Protein AF-A0A6S5JNQ2-F1 (afdb_monomer)

Foldseek 3Di:
DVLQVVLLCCLQPNDDDNVVSLVVSCVDPRRHDPPCHSVNSLLSNCVSCCVVRPDDQQSVQVVCVVVVDPGDRDD

Sequence (75 aa):
MLAGRILLNYVVWGNGSVSARLWNAIRSDDWAIPHVGLSSLGEIVVWARPDEFPPRNMQTSKGLRALGYNVRIGV

Secondary structure (DSSP, 8-state):
-HHHHHHHHHHHH-SS-HHHHHHHHTT-TTTPPTT--HHHHHHHHHHHSTTTS---TTHHHHHHHHTT----S--

Solvent-accessible surface area (backbone atoms only — not comparable to full-atom values): 4535 Å² total; per-residue (Å²): 123,66,45,60,56,52,44,50,48,42,44,65,69,42,82,80,55,57,68,58,39,44,59,51,46,66,68,35,92,88,46,47,53,89,96,54,46,62,68,57,56,49,52,50,39,22,72,75,38,40,91,84,36,65,74,55,94,53,45,62,34,49,51,43,36,74,74,69,45,97,52,73,70,70,132

Mean predicted aligned error: 4.18 Å

pLDDT: mean 90.27, std 7.13, range [58.12, 96.94]

Structure (mmCIF, N/CA/C/O backbone):
data_AF-A0A6S5JNQ2-F1
#
_entry.id   AF-A0A6S5JNQ2-F1
#
loop_
_atom_site.group_PDB
_atom_site.id
_atom_site.type_symbol
_atom_site.label_atom_id
_atom_site.label_alt_id
_atom_site.label_comp_id
_atom_site.label_asym_id
_atom_site.label_entity_id
_atom_site.label_seq_id
_atom_site.pdbx_PDB_ins_code
_atom_site.Cartn_x
_atom_site.Cartn_y
_atom_site.Car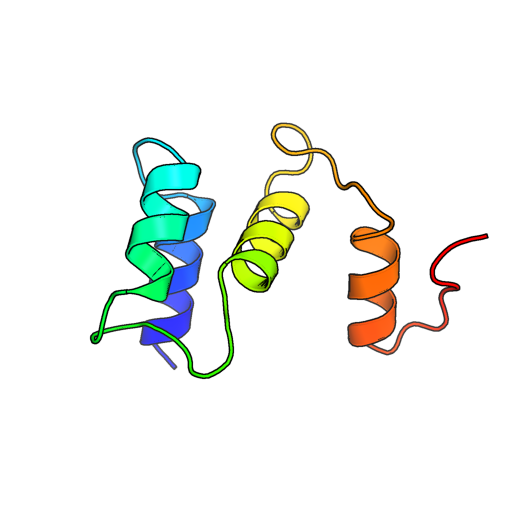tn_z
_atom_site.occupancy
_atom_site.B_iso_or_equiv
_atom_site.auth_seq_id
_atom_site.auth_comp_id
_atom_site.auth_asym_id
_atom_site.auth_atom_id
_atom_site.pdbx_PDB_model_num
ATOM 1 N N . MET A 1 1 ? -4.181 -12.826 13.542 1.00 59.22 1 MET A N 1
ATOM 2 C CA . MET A 1 1 ? -4.082 -12.949 12.065 1.00 59.22 1 MET A CA 1
ATOM 3 C C . MET A 1 1 ? -5.231 -12.283 11.292 1.00 59.22 1 MET A C 1
ATOM 5 O O . MET A 1 1 ? -5.016 -11.926 10.143 1.00 59.22 1 MET A O 1
ATOM 9 N N . LEU A 1 2 ? -6.420 -12.065 11.878 1.00 72.88 2 LEU A N 1
ATOM 10 C CA . LEU A 1 2 ? -7.573 -11.483 11.165 1.00 72.88 2 LEU A CA 1
ATOM 11 C C . LEU A 1 2 ? -7.385 -10.003 10.754 1.00 72.88 2 LEU A C 1
ATOM 13 O O . LEU A 1 2 ? -7.757 -9.631 9.643 1.00 72.88 2 LEU A O 1
ATOM 17 N N . ALA A 1 3 ? -6.749 -9.188 11.606 1.00 80.31 3 ALA A N 1
ATOM 18 C CA . ALA A 1 3 ? -6.574 -7.746 11.385 1.00 80.31 3 ALA A CA 1
ATOM 19 C C . ALA A 1 3 ? -5.795 -7.409 10.099 1.00 80.31 3 ALA A C 1
ATOM 21 O O . ALA A 1 3 ? -6.240 -6.578 9.313 1.00 80.31 3 ALA A O 1
ATOM 22 N N . GLY A 1 4 ? -4.694 -8.119 9.819 1.00 84.75 4 GLY A N 1
ATOM 23 C CA . GLY A 1 4 ? -3.899 -7.888 8.607 1.00 84.75 4 GLY A CA 1
ATOM 24 C C . GLY A 1 4 ? -4.671 -8.174 7.316 1.00 84.75 4 GLY A C 1
ATOM 25 O O . GLY A 1 4 ? -4.576 -7.416 6.355 1.00 84.75 4 GLY A O 1
ATOM 26 N N . ARG A 1 5 ? -5.512 -9.218 7.301 1.00 87.38 5 ARG A N 1
ATOM 27 C CA . ARG A 1 5 ? -6.373 -9.517 6.147 1.00 87.38 5 ARG A CA 1
ATOM 28 C C . ARG A 1 5 ? -7.406 -8.412 5.912 1.00 87.38 5 ARG A C 1
ATOM 30 O O . ARG A 1 5 ? -7.646 -8.056 4.762 1.00 87.38 5 ARG A O 1
ATOM 37 N N . ILE A 1 6 ? -8.010 -7.890 6.981 1.00 91.00 6 ILE A N 1
ATOM 38 C CA . ILE A 1 6 ? -8.996 -6.801 6.905 1.00 91.00 6 ILE A CA 1
ATOM 39 C C . ILE A 1 6 ? -8.329 -5.519 6.393 1.00 91.00 6 ILE A C 1
ATOM 41 O O . ILE A 1 6 ? -8.813 -4.941 5.422 1.00 91.00 6 ILE A O 1
ATOM 45 N N . LEU A 1 7 ? -7.184 -5.141 6.971 1.00 93.12 7 LEU A N 1
ATOM 46 C CA . LEU A 1 7 ? -6.364 -4.005 6.540 1.00 93.12 7 LEU A CA 1
ATOM 47 C C . LEU A 1 7 ? -6.048 -4.075 5.040 1.00 93.12 7 LEU A C 1
ATOM 49 O O . LEU A 1 7 ? -6.325 -3.129 4.305 1.00 93.12 7 LEU A O 1
ATOM 53 N N . LEU A 1 8 ? -5.490 -5.196 4.570 1.00 94.00 8 LEU A N 1
ATOM 54 C CA . LEU A 1 8 ? -5.074 -5.325 3.172 1.00 94.00 8 LEU A CA 1
ATOM 55 C C . LEU A 1 8 ? -6.270 -5.318 2.218 1.00 94.00 8 LEU A C 1
ATOM 57 O O . LEU A 1 8 ? -6.208 -4.683 1.168 1.00 94.00 8 LEU A O 1
ATOM 61 N N . ASN A 1 9 ? -7.375 -5.972 2.585 1.00 95.00 9 ASN A N 1
ATOM 62 C CA . ASN A 1 9 ? -8.581 -5.948 1.765 1.00 95.00 9 ASN A CA 1
ATOM 63 C C . ASN A 1 9 ? -9.156 -4.528 1.656 1.00 95.00 9 ASN A C 1
ATOM 65 O O . ASN A 1 9 ? -9.443 -4.072 0.550 1.00 95.00 9 ASN A O 1
ATOM 69 N N . TYR A 1 10 ? -9.231 -3.804 2.776 1.00 95.19 10 TYR A N 1
ATOM 70 C CA . TYR A 1 10 ? -9.655 -2.409 2.799 1.00 95.19 10 TYR A CA 1
ATOM 71 C C . TYR A 1 10 ? -8.743 -1.532 1.935 1.00 95.19 10 TYR A C 1
ATOM 73 O O . TYR A 1 10 ? -9.226 -0.834 1.049 1.00 95.19 10 TYR A O 1
ATOM 81 N N . VAL A 1 11 ? -7.424 -1.593 2.124 1.00 96.00 11 VAL A N 1
ATOM 82 C CA . VAL A 1 11 ? -6.472 -0.756 1.379 1.00 96.00 11 VAL A CA 1
ATOM 83 C C . VAL A 1 11 ? -6.562 -1.009 -0.130 1.00 96.00 11 VAL A C 1
ATOM 85 O O . VAL A 1 11 ? -6.733 -0.060 -0.901 1.00 96.00 11 VAL A O 1
ATOM 88 N N . VAL A 1 12 ? -6.517 -2.272 -0.560 1.00 96.75 12 VAL A N 1
ATOM 89 C CA . VAL A 1 12 ? -6.431 -2.616 -1.987 1.00 96.75 12 VAL A CA 1
ATOM 90 C C . VAL A 1 12 ? -7.785 -2.478 -2.695 1.00 96.75 12 VAL A C 1
ATOM 92 O O . VAL A 1 12 ? -7.850 -1.892 -3.780 1.00 96.75 12 VAL A O 1
ATOM 95 N N . TRP A 1 13 ? -8.867 -2.954 -2.073 1.00 96.94 13 TRP A N 1
ATOM 96 C CA . TRP A 1 13 ? -10.169 -3.147 -2.729 1.00 96.94 13 TRP A CA 1
ATOM 97 C C . TRP A 1 13 ? -11.318 -2.342 -2.125 1.00 96.94 13 TRP A C 1
ATOM 99 O O . TRP A 1 13 ? -12.419 -2.365 -2.667 1.00 96.94 13 TRP A O 1
ATOM 109 N N . GLY A 1 14 ? -11.092 -1.633 -1.018 1.00 95.75 14 GLY A N 1
ATOM 110 C CA . GLY A 1 14 ? -12.121 -0.808 -0.397 1.00 95.75 14 GLY A CA 1
ATOM 111 C C . GLY A 1 14 ? -12.636 0.297 -1.322 1.00 95.75 14 GLY A C 1
ATOM 112 O O . GLY A 1 14 ? -11.990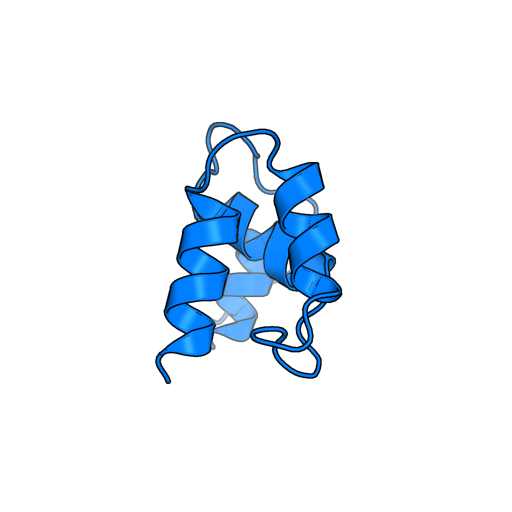 0.693 -2.293 1.00 95.75 14 GLY A O 1
ATOM 113 N N . ASN A 1 15 ? -13.805 0.833 -0.987 1.00 95.62 15 ASN A N 1
ATOM 114 C CA . ASN A 1 15 ? -14.424 1.912 -1.75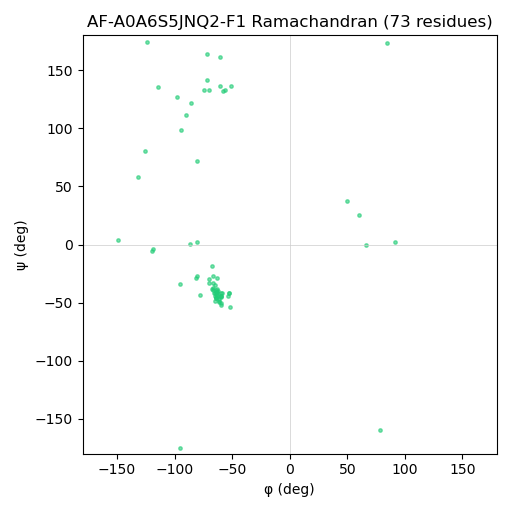2 1.00 95.62 15 ASN A CA 1
ATOM 115 C C . ASN A 1 15 ? -13.688 3.255 -1.577 1.00 95.62 15 ASN A C 1
ATOM 117 O O . ASN A 1 15 ? -12.894 3.451 -0.652 1.00 95.62 15 ASN A O 1
ATOM 121 N N . GLY A 1 16 ? -13.964 4.201 -2.477 1.00 95.12 16 GLY A N 1
ATOM 122 C CA . GLY A 1 16 ? -13.408 5.556 -2.439 1.00 95.12 16 GLY A CA 1
ATOM 123 C C . GLY A 1 16 ? -11.965 5.657 -2.941 1.00 95.12 16 GLY A C 1
ATOM 124 O O . GLY A 1 16 ? -11.475 4.795 -3.672 1.00 95.12 16 GLY A O 1
ATOM 125 N N . SER A 1 17 ? -11.274 6.730 -2.551 1.00 96.50 17 SER A N 1
ATOM 126 C CA . SER A 1 17 ? -9.895 6.978 -2.985 1.00 96.50 17 SER A CA 1
ATOM 127 C C . SER A 1 17 ? -8.891 6.068 -2.274 1.00 96.50 17 SER A C 1
ATOM 129 O O . SER A 1 17 ? -8.866 6.005 -1.043 1.00 96.50 17 SER A O 1
ATOM 131 N N . VAL A 1 18 ? -7.985 5.454 -3.042 1.00 96.62 18 VAL A N 1
ATOM 132 C CA . VAL A 1 18 ? -6.823 4.708 -2.524 1.00 96.62 18 VAL A CA 1
ATOM 133 C C . VAL A 1 18 ? -6.002 5.561 -1.552 1.00 96.62 18 VAL A C 1
ATOM 135 O O . VAL A 1 18 ? -5.606 5.071 -0.497 1.00 96.62 18 VAL A O 1
ATOM 138 N N . SER A 1 19 ? -5.782 6.844 -1.860 1.00 95.00 19 SER A N 1
ATOM 139 C CA . SER A 1 19 ? -4.986 7.734 -1.005 1.00 95.00 19 SER A CA 1
ATOM 140 C C . SER A 1 19 ? -5.635 7.956 0.362 1.00 95.00 19 SER A C 1
ATOM 142 O O . SER A 1 19 ? -4.948 7.904 1.381 1.00 95.00 19 SER A O 1
ATOM 144 N N . ALA A 1 20 ? -6.959 8.122 0.400 1.00 96.19 20 ALA A N 1
ATOM 145 C CA . ALA A 1 20 ? -7.710 8.259 1.644 1.00 96.19 20 ALA A CA 1
ATOM 146 C C . ALA A 1 20 ? -7.656 6.967 2.469 1.00 96.19 20 ALA A C 1
ATOM 148 O O . ALA A 1 20 ? -7.437 7.006 3.679 1.00 96.19 20 ALA A O 1
ATOM 149 N N . ARG A 1 21 ? -7.779 5.805 1.816 1.00 96.19 21 ARG A N 1
ATOM 150 C CA . ARG A 1 21 ? -7.683 4.514 2.508 1.00 96.19 21 ARG A CA 1
ATOM 151 C C . ARG A 1 21 ? -6.302 4.280 3.102 1.00 96.19 21 ARG A C 1
ATOM 153 O O . ARG A 1 21 ? -6.217 3.916 4.268 1.00 96.19 21 ARG A O 1
ATOM 160 N N . LEU A 1 22 ? -5.241 4.547 2.343 1.00 95.50 22 LEU A N 1
ATOM 161 C CA . LEU A 1 22 ? -3.859 4.476 2.821 1.00 95.50 22 LEU A CA 1
ATOM 162 C C . LEU A 1 22 ? -3.606 5.427 4.001 1.00 95.50 22 LEU A C 1
ATOM 164 O O . LEU A 1 22 ? -2.956 5.051 4.975 1.00 95.50 22 LEU A O 1
ATOM 168 N N . TRP A 1 23 ? -4.145 6.646 3.940 1.00 93.75 23 TRP A N 1
ATOM 169 C CA . TRP A 1 23 ? -4.013 7.634 5.010 1.00 93.75 23 TRP A CA 1
ATOM 170 C C . TRP A 1 23 ? -4.694 7.200 6.310 1.00 93.75 23 TRP A C 1
ATOM 172 O O . TRP A 1 23 ? -4.106 7.331 7.388 1.00 93.75 23 TRP A O 1
ATOM 182 N N . ASN A 1 24 ? -5.910 6.666 6.199 1.00 93.50 24 ASN A N 1
ATOM 183 C CA . ASN A 1 24 ? -6.652 6.119 7.331 1.00 93.50 24 ASN A CA 1
ATOM 184 C C . ASN A 1 24 ? -5.954 4.867 7.877 1.00 93.50 24 ASN A C 1
ATOM 186 O O . ASN A 1 24 ? -5.954 4.632 9.082 1.00 93.50 24 ASN A O 1
ATOM 190 N N . ALA A 1 25 ? -5.307 4.097 6.998 1.00 92.94 25 ALA A N 1
ATOM 191 C CA . ALA A 1 25 ? -4.728 2.813 7.344 1.00 92.94 25 ALA A CA 1
ATOM 192 C C . ALA A 1 25 ? -3.585 2.832 8.334 1.00 92.94 25 ALA A C 1
ATOM 194 O O . ALA A 1 25 ? -3.477 1.952 9.182 1.00 92.94 25 ALA A O 1
ATOM 195 N N . ILE A 1 26 ? -2.765 3.864 8.261 1.00 92.12 26 ILE A N 1
ATOM 196 C CA . ILE A 1 26 ? -1.621 4.012 9.154 1.00 92.12 26 ILE A CA 1
ATOM 197 C C . ILE A 1 26 ? -1.979 4.705 10.476 1.00 92.12 26 ILE A C 1
ATOM 199 O O . ILE A 1 26 ? -1.091 4.946 11.286 1.00 92.12 26 ILE A O 1
ATOM 203 N N . ARG A 1 27 ? -3.249 5.084 10.672 1.00 89.50 27 ARG A N 1
ATOM 204 C CA . ARG A 1 27 ? -3.739 5.841 11.840 1.00 89.50 27 ARG A CA 1
ATOM 205 C C . ARG A 1 27 ? -4.782 5.104 12.663 1.00 89.50 27 ARG A C 1
ATOM 207 O O . ARG A 1 27 ? -5.249 5.650 13.652 1.00 89.50 27 ARG A O 1
ATOM 214 N N . SER A 1 28 ? -5.197 3.920 12.229 1.00 85.19 28 SER A N 1
ATOM 215 C CA . SER A 1 28 ? -6.192 3.158 12.966 1.00 85.19 28 SER A CA 1
ATOM 216 C C . SER A 1 28 ? -5.531 2.328 14.056 1.00 85.19 28 SER A C 1
ATOM 218 O O . SER A 1 28 ? -4.725 1.449 13.757 1.00 85.19 28 SER A O 1
ATOM 220 N N . ASP A 1 29 ? -5.945 2.547 15.299 1.00 81.31 29 ASP A N 1
ATOM 221 C CA . ASP A 1 29 ? -5.495 1.748 16.442 1.00 81.31 29 ASP A CA 1
ATOM 222 C C . ASP A 1 29 ? -6.011 0.295 16.394 1.00 81.31 29 ASP A C 1
ATOM 224 O O . ASP A 1 29 ? -5.441 -0.592 17.025 1.00 81.31 29 ASP A O 1
ATOM 228 N N . ASP A 1 30 ? -7.051 0.026 15.598 1.00 80.25 30 ASP A N 1
ATOM 229 C CA . ASP A 1 30 ? -7.720 -1.278 15.535 1.00 80.25 30 ASP A CA 1
ATOM 230 C C . ASP A 1 30 ? -6.988 -2.303 14.651 1.00 80.25 30 ASP A C 1
ATOM 232 O O . ASP A 1 30 ? -7.121 -3.517 14.834 1.00 80.25 30 ASP A O 1
ATOM 236 N N . TRP A 1 31 ? -6.258 -1.838 13.633 1.00 83.12 31 TRP A N 1
ATOM 237 C CA . TRP A 1 31 ? -5.688 -2.718 12.604 1.00 83.12 31 TRP A CA 1
ATOM 238 C C . TRP A 1 31 ? -4.373 -2.233 11.990 1.00 83.12 31 TRP A C 1
ATOM 240 O O . TRP A 1 31 ? -3.853 -2.907 11.093 1.00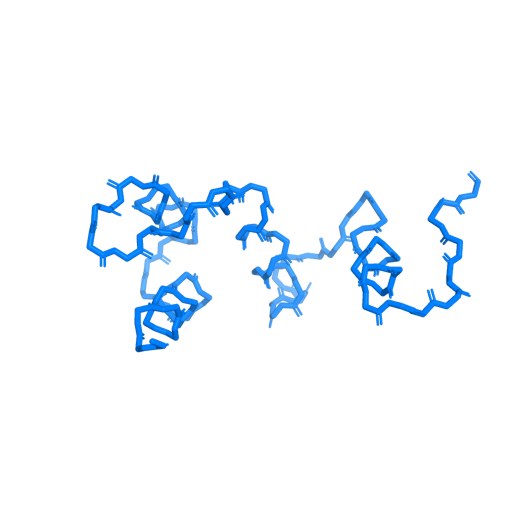 83.12 31 TRP A O 1
ATOM 250 N N . ALA A 1 32 ? -3.794 -1.125 12.465 1.00 85.31 32 ALA A N 1
ATOM 251 C CA . ALA A 1 32 ? -2.434 -0.760 12.085 1.00 85.31 32 ALA A CA 1
ATOM 252 C C . ALA A 1 32 ? -1.446 -1.857 12.507 1.00 85.31 32 ALA A C 1
ATOM 254 O O . ALA A 1 32 ? -1.496 -2.394 13.614 1.00 85.31 32 ALA A O 1
ATOM 255 N N . ILE A 1 33 ? -0.524 -2.190 11.604 1.00 86.50 33 ILE A N 1
ATOM 256 C CA . ILE A 1 33 ? 0.545 -3.146 11.887 1.00 86.50 33 ILE A CA 1
ATOM 257 C C . ILE A 1 33 ? 1.800 -2.347 12.259 1.00 86.50 33 ILE A C 1
ATOM 259 O O . ILE A 1 33 ? 2.214 -1.486 11.474 1.00 86.50 33 ILE A O 1
ATOM 263 N N . PRO A 1 34 ? 2.442 -2.626 13.411 1.00 86.31 34 PRO A N 1
ATOM 264 C CA . PRO A 1 34 ? 3.688 -1.971 13.787 1.00 86.31 34 PRO A CA 1
ATOM 265 C C . PRO A 1 34 ? 4.726 -2.037 12.662 1.00 86.31 34 PRO A C 1
ATOM 267 O O . PRO A 1 34 ? 4.910 -3.080 12.036 1.00 86.31 34 PRO A O 1
ATOM 270 N N 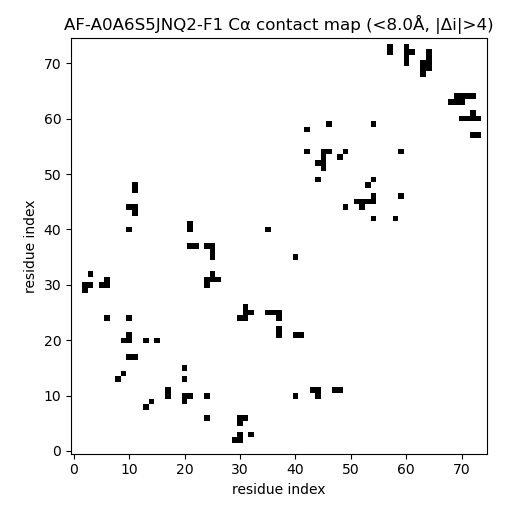. HIS A 1 35 ? 5.402 -0.915 12.411 1.00 87.06 35 HIS A N 1
ATOM 271 C CA . HIS A 1 35 ? 6.428 -0.748 11.369 1.00 87.06 35 HIS A CA 1
ATOM 272 C C . HIS A 1 35 ? 5.944 -0.852 9.908 1.00 87.06 35 HIS A C 1
ATOM 274 O O . HIS A 1 35 ? 6.746 -0.655 8.996 1.00 87.06 35 HIS A O 1
ATOM 280 N N . VAL A 1 36 ? 4.651 -1.083 9.655 1.00 89.31 36 VAL A N 1
ATOM 281 C CA . VAL A 1 36 ? 4.071 -1.056 8.304 1.00 89.31 36 VAL A CA 1
ATOM 282 C C . VAL A 1 36 ? 3.494 0.331 8.038 1.00 89.31 36 VAL A C 1
ATOM 284 O O . VAL A 1 36 ? 2.394 0.673 8.468 1.00 89.31 36 VAL A O 1
ATOM 287 N N . GLY A 1 37 ? 4.273 1.151 7.335 1.00 91.38 37 GLY A N 1
ATOM 288 C CA . GLY A 1 37 ? 3.924 2.536 7.028 1.00 91.38 37 GLY A CA 1
ATOM 289 C C . GLY A 1 37 ? 3.270 2.732 5.660 1.00 91.38 37 GLY A C 1
ATOM 290 O O . GLY A 1 37 ? 3.044 1.792 4.895 1.00 91.38 37 GLY A O 1
ATOM 291 N N . LEU A 1 38 ? 3.032 4.005 5.325 1.00 93.25 38 LEU A N 1
ATOM 292 C CA . LEU A 1 38 ? 2.391 4.423 4.075 1.00 93.25 38 LEU A CA 1
ATOM 293 C C . LEU A 1 38 ? 3.088 3.842 2.841 1.00 93.25 38 LEU A C 1
ATOM 295 O O . LEU A 1 38 ? 2.424 3.346 1.937 1.00 93.25 38 LEU A O 1
ATOM 299 N N . SER A 1 39 ? 4.423 3.884 2.819 1.00 89.75 39 SER A N 1
ATOM 300 C CA . SER A 1 39 ? 5.228 3.385 1.702 1.00 89.75 39 SER A CA 1
ATOM 301 C C . SER A 1 39 ? 5.050 1.883 1.498 1.00 89.75 39 SER A C 1
ATOM 303 O O . SER A 1 39 ? 4.851 1.448 0.371 1.00 89.75 39 SER A O 1
ATOM 305 N N . SER A 1 40 ? 5.054 1.104 2.583 1.00 90.75 40 SER A N 1
ATOM 306 C CA . SER A 1 40 ? 4.874 -0.349 2.531 1.00 90.75 40 SER A CA 1
ATOM 307 C C . SER A 1 40 ? 3.489 -0.718 2.003 1.00 90.75 40 SER A C 1
ATOM 309 O O . SER A 1 40 ? 3.365 -1.547 1.107 1.00 90.75 40 SER A O 1
ATOM 311 N N . LEU A 1 41 ? 2.437 -0.067 2.510 1.00 93.81 41 LEU A N 1
ATOM 312 C CA . LEU A 1 41 ? 1.073 -0.294 2.024 1.00 93.81 41 LEU A CA 1
ATOM 313 C C . LEU A 1 41 ? 0.891 0.185 0.577 1.00 93.81 41 LEU A C 1
ATOM 315 O O . LEU A 1 41 ? 0.209 -0.470 -0.206 1.00 93.81 41 LEU A O 1
ATOM 319 N N . GLY A 1 42 ? 1.522 1.301 0.208 1.00 94.00 42 GLY A N 1
ATOM 320 C CA . GLY A 1 42 ? 1.520 1.819 -1.157 1.00 94.00 42 GLY A CA 1
ATOM 321 C C . GLY A 1 42 ? 2.185 0.866 -2.151 1.00 94.00 42 GLY A C 1
ATOM 322 O O . GLY A 1 42 ? 1.645 0.654 -3.233 1.00 94.00 42 GLY A O 1
ATOM 323 N N . GLU A 1 43 ? 3.305 0.238 -1.782 1.00 92.44 43 GLU A N 1
ATOM 324 C CA . GLU A 1 43 ? 3.945 -0.796 -2.608 1.00 92.44 43 GLU A CA 1
ATOM 325 C C . GLU A 1 43 ? 3.033 -2.010 -2.813 1.00 92.44 43 GLU A C 1
ATOM 327 O O . GLU A 1 43 ? 2.918 -2.502 -3.934 1.00 92.44 43 GLU A O 1
ATOM 332 N N . ILE A 1 44 ? 2.308 -2.439 -1.775 1.00 92.94 44 ILE A N 1
ATOM 333 C CA . ILE A 1 44 ? 1.333 -3.531 -1.903 1.00 92.94 44 ILE A CA 1
ATOM 334 C C . ILE A 1 44 ? 0.219 -3.163 -2.889 1.00 92.94 44 ILE A C 1
ATOM 336 O O . ILE A 1 44 ? -0.138 -3.984 -3.732 1.00 92.94 44 ILE A O 1
ATOM 340 N N . VAL A 1 45 ? -0.322 -1.941 -2.815 1.00 95.75 45 VAL A N 1
ATOM 341 C CA . VAL A 1 45 ? -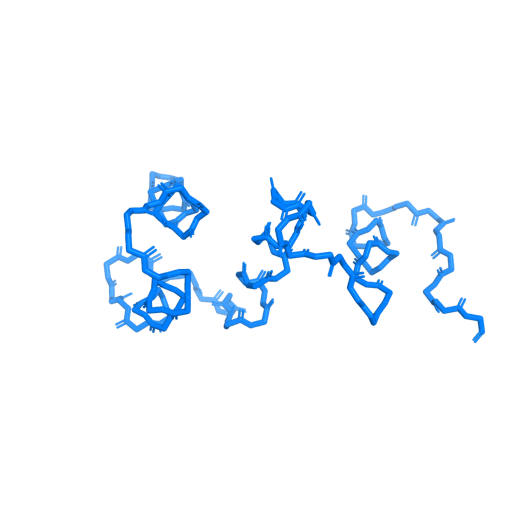1.348 -1.474 -3.765 1.00 95.75 45 VAL A CA 1
ATOM 342 C C . VAL A 1 45 ? -0.820 -1.503 -5.195 1.00 95.75 45 VAL A C 1
ATOM 344 O O . VAL A 1 45 ? -1.509 -1.990 -6.085 1.00 95.75 45 VAL A O 1
ATOM 347 N N . VAL A 1 46 ? 0.404 -1.023 -5.403 1.00 94.75 46 VAL A N 1
ATOM 348 C CA . VAL A 1 46 ? 1.074 -1.023 -6.707 1.00 94.75 46 VAL A CA 1
ATOM 349 C C . VAL A 1 46 ? 1.227 -2.440 -7.263 1.00 94.75 46 VAL A C 1
ATOM 351 O O . VAL A 1 46 ? 0.940 -2.673 -8.433 1.00 94.75 46 VAL A O 1
ATOM 354 N N . TRP A 1 47 ? 1.642 -3.408 -6.443 1.00 92.50 47 TRP A N 1
ATOM 355 C CA . TRP A 1 47 ? 1.772 -4.796 -6.896 1.00 92.50 47 TRP A CA 1
ATOM 356 C C . TRP A 1 47 ? 0.423 -5.466 -7.155 1.00 92.50 47 TRP A C 1
ATOM 358 O O . TRP A 1 47 ? 0.322 -6.299 -8.051 1.00 92.50 47 TRP A O 1
ATOM 368 N N . ALA A 1 48 ? -0.608 -5.115 -6.388 1.00 94.88 48 ALA A N 1
ATOM 369 C CA . ALA A 1 48 ? -1.939 -5.695 -6.530 1.00 94.88 48 ALA A CA 1
ATOM 370 C C . ALA A 1 48 ? -2.761 -5.075 -7.674 1.00 94.88 48 ALA A C 1
ATOM 372 O O . ALA A 1 48 ? -3.645 -5.739 -8.212 1.00 94.88 48 ALA A O 1
ATOM 373 N N . ARG A 1 49 ? -2.499 -3.810 -8.029 1.00 95.38 49 ARG A N 1
ATOM 374 C CA . ARG A 1 49 ? -3.216 -3.041 -9.065 1.00 95.38 49 ARG A CA 1
ATOM 375 C C . ARG A 1 49 ? -2.236 -2.338 -10.023 1.00 95.38 49 ARG A C 1
ATOM 377 O O . ARG A 1 49 ? -2.288 -1.113 -10.149 1.00 95.38 49 ARG A O 1
ATOM 384 N N . PRO A 1 50 ? -1.344 -3.080 -10.700 1.00 94.31 50 PRO A N 1
ATOM 385 C CA . PRO A 1 50 ? -0.259 -2.495 -11.488 1.00 94.31 50 PRO A CA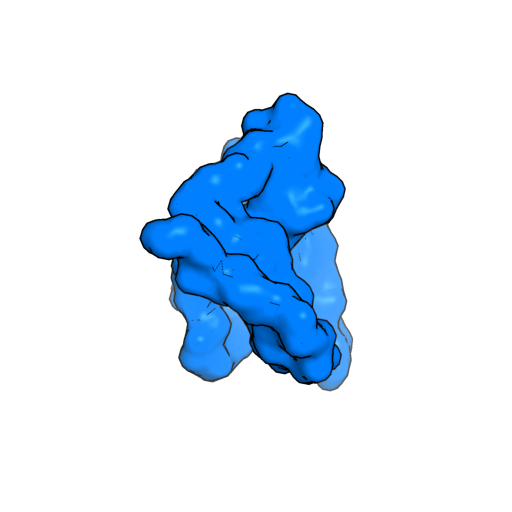 1
ATOM 386 C C . PRO A 1 50 ? -0.740 -1.712 -12.715 1.00 94.31 50 PRO A C 1
ATOM 388 O O . PRO A 1 50 ? -0.066 -0.774 -13.128 1.00 94.31 50 PRO A O 1
ATOM 391 N N . ASP A 1 51 ? -1.904 -2.049 -13.275 1.00 95.19 51 ASP A N 1
ATOM 392 C CA . ASP A 1 51 ? -2.454 -1.348 -14.444 1.00 95.19 51 ASP A CA 1
ATOM 393 C C . ASP A 1 51 ? -2.924 0.076 -14.106 1.00 95.19 51 ASP A C 1
ATOM 395 O O . ASP A 1 51 ? -2.869 0.979 -14.936 1.00 95.19 51 ASP A O 1
ATOM 399 N N . GLU A 1 52 ? -3.363 0.291 -12.865 1.00 95.19 52 GLU A N 1
ATOM 400 C CA . GLU A 1 52 ? -3.824 1.592 -12.371 1.00 95.19 52 GLU A CA 1
ATOM 401 C C . GLU A 1 52 ? -2.711 2.357 -11.650 1.00 95.19 52 GLU A C 1
ATOM 403 O O . GLU A 1 52 ? -2.618 3.583 -11.740 1.00 95.19 52 GLU A O 1
ATOM 408 N N . PHE A 1 53 ? -1.829 1.628 -10.962 1.00 93.62 53 PHE A N 1
ATOM 409 C CA . PHE A 1 53 ? -0.675 2.168 -10.254 1.00 93.62 53 PHE A CA 1
ATOM 410 C C . PHE A 1 53 ? 0.599 1.458 -10.720 1.00 93.62 53 PHE A C 1
ATOM 412 O O . PHE A 1 53 ? 1.0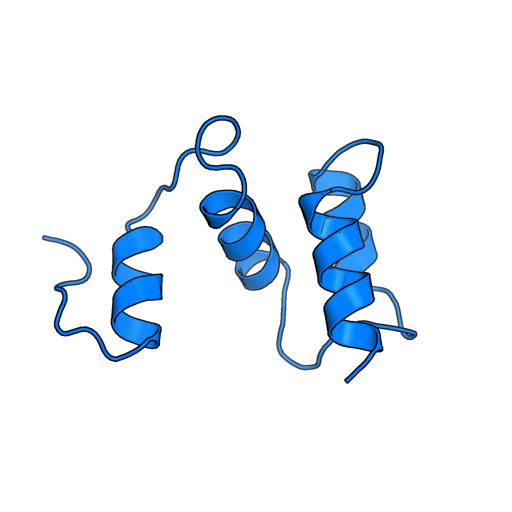95 0.569 -10.025 1.00 93.62 53 PHE A O 1
ATOM 419 N N . PRO A 1 54 ? 1.166 1.861 -11.873 1.00 92.31 54 PRO A N 1
ATOM 420 C CA . PRO A 1 54 ? 2.358 1.226 -12.414 1.00 92.31 54 PRO A CA 1
ATOM 421 C C . PRO A 1 54 ? 3.522 1.247 -11.414 1.00 92.31 54 PRO A C 1
ATOM 423 O O . PRO A 1 54 ? 3.814 2.317 -10.854 1.00 92.31 54 PRO A O 1
ATOM 426 N N . PRO A 1 55 ? 4.222 0.113 -11.205 1.00 90.50 55 PRO A N 1
ATOM 427 C CA . PRO A 1 55 ? 5.404 0.069 -10.359 1.00 90.50 55 PRO A CA 1
ATOM 428 C C . PRO A 1 55 ? 6.479 1.036 -10.842 1.00 90.50 55 PRO A C 1
ATOM 430 O O . PRO A 1 55 ? 6.839 1.071 -12.018 1.00 90.50 55 PRO A O 1
ATOM 433 N N . ARG A 1 56 ? 7.031 1.815 -9.913 1.00 88.88 56 ARG A N 1
ATOM 434 C CA . ARG A 1 56 ? 8.109 2.781 -10.170 1.00 88.88 56 ARG A CA 1
ATOM 435 C C . ARG A 1 56 ? 9.305 2.494 -9.277 1.00 88.88 56 ARG A C 1
ATOM 437 O O . ARG A 1 56 ? 9.249 1.624 -8.417 1.00 88.88 56 ARG A O 1
ATOM 444 N N . ASN A 1 57 ? 10.410 3.214 -9.471 1.00 86.25 57 ASN A N 1
ATOM 445 C CA . ASN A 1 57 ? 11.562 3.209 -8.556 1.00 86.25 57 ASN A CA 1
ATOM 446 C C . ASN A 1 57 ? 12.056 1.802 -8.168 1.00 86.25 57 ASN A C 1
ATOM 448 O O . ASN A 1 57 ? 12.438 1.565 -7.015 1.00 86.25 57 ASN A O 1
ATOM 452 N N . MET A 1 58 ? 12.023 0.875 -9.132 1.00 88.69 58 MET A N 1
ATOM 453 C CA . MET A 1 58 ? 12.446 -0.520 -8.973 1.00 88.69 58 MET A CA 1
ATOM 454 C C . MET A 1 58 ? 11.657 -1.293 -7.900 1.00 88.69 58 MET A C 1
ATOM 456 O O . MET A 1 58 ? 12.177 -2.253 -7.335 1.00 88.69 58 MET A O 1
ATOM 460 N N . GLN A 1 59 ? 10.415 -0.892 -7.605 1.00 90.31 59 GLN A N 1
ATOM 461 C CA . GLN A 1 59 ? 9.553 -1.521 -6.593 1.00 90.31 59 GLN A CA 1
ATOM 462 C C . GLN A 1 59 ? 9.415 -3.030 -6.800 1.00 90.31 59 GLN A C 1
ATOM 464 O O . GLN A 1 59 ? 9.529 -3.788 -5.843 1.00 90.31 59 GLN A O 1
ATOM 469 N N . THR A 1 60 ? 9.262 -3.491 -8.043 1.00 89.88 60 THR A N 1
ATOM 470 C CA . THR A 1 60 ? 9.205 -4.929 -8.348 1.00 89.88 60 THR A CA 1
ATOM 471 C C . THR A 1 60 ? 10.500 -5.649 -7.963 1.00 89.88 60 THR A C 1
ATOM 473 O O . THR A 1 60 ? 10.455 -6.654 -7.259 1.00 89.88 60 THR A O 1
ATOM 476 N N . SER A 1 61 ? 11.669 -5.120 -8.348 1.00 91.75 61 SER A N 1
ATOM 477 C CA . SER A 1 61 ? 12.964 -5.725 -8.001 1.00 91.75 61 SER A CA 1
ATOM 478 C C . SER A 1 61 ? 13.224 -5.717 -6.495 1.00 91.75 61 SER A C 1
ATOM 480 O O . SER A 1 61 ? 13.742 -6.695 -5.959 1.00 91.75 61 SER A O 1
ATOM 482 N N . LYS A 1 62 ? 12.845 -4.637 -5.798 1.00 89.12 62 LYS A N 1
ATOM 483 C CA . LYS A 1 62 ? 12.929 -4.539 -4.333 1.00 89.12 62 LYS A CA 1
ATOM 484 C C . LYS A 1 62 ? 12.067 -5.604 -3.656 1.00 89.12 62 LYS A C 1
ATOM 486 O O . LYS A 1 62 ? 12.568 -6.309 -2.784 1.00 89.12 62 LYS A O 1
ATOM 491 N N . GLY A 1 63 ? 10.821 -5.767 -4.104 1.00 87.94 63 GLY A N 1
ATOM 492 C CA . GLY A 1 63 ? 9.901 -6.785 -3.593 1.00 87.94 63 GLY A CA 1
ATOM 493 C C . GLY A 1 63 ? 10.420 -8.205 -3.814 1.00 87.94 63 GLY A C 1
ATOM 494 O O . GLY A 1 63 ? 10.524 -8.983 -2.871 1.00 87.94 63 GLY A O 1
ATOM 495 N N . LEU A 1 64 ? 10.842 -8.530 -5.038 1.00 91.25 64 LEU A N 1
ATOM 496 C CA . LEU A 1 64 ? 11.427 -9.836 -5.356 1.00 91.25 64 LEU A CA 1
ATOM 497 C C . LEU A 1 64 ? 12.682 -10.125 -4.517 1.00 91.25 64 LEU A C 1
ATOM 499 O O . LEU A 1 64 ? 12.832 -11.227 -3.992 1.00 91.25 64 LEU A O 1
ATOM 503 N N . ARG A 1 65 ? 13.563 -9.138 -4.320 1.00 92.38 65 ARG A N 1
ATOM 504 C CA . ARG A 1 65 ? 14.735 -9.305 -3.452 1.00 92.38 65 ARG A CA 1
ATOM 505 C C . ARG A 1 65 ? 14.336 -9.558 -1.995 1.00 92.38 65 ARG A C 1
ATOM 507 O O . ARG A 1 65 ? 14.932 -10.426 -1.365 1.00 92.38 65 ARG A O 1
ATOM 514 N N . ALA A 1 66 ? 13.331 -8.850 -1.474 1.00 88.75 66 ALA A N 1
ATOM 515 C CA . ALA A 1 66 ? 12.811 -9.062 -0.120 1.00 88.75 66 ALA A CA 1
ATOM 516 C C . ALA A 1 66 ? 12.195 -10.461 0.071 1.00 88.75 66 ALA A C 1
ATOM 518 O O . ALA A 1 66 ? 12.252 -11.013 1.165 1.00 88.75 66 ALA A O 1
ATOM 519 N N . LEU A 1 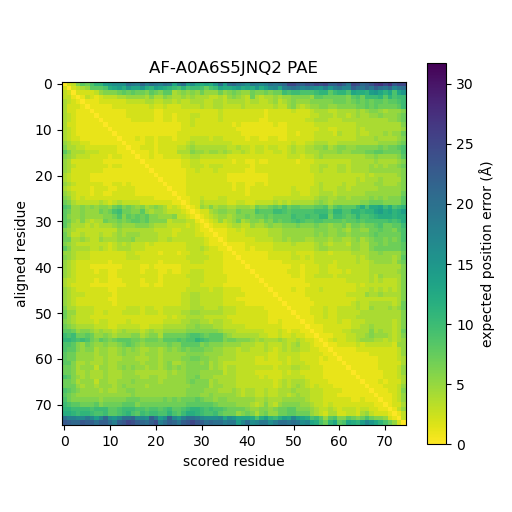67 ? 11.669 -11.062 -1.000 1.00 90.56 67 LEU A N 1
ATOM 520 C CA . LEU A 1 67 ? 11.171 -12.441 -1.021 1.00 90.56 67 LEU A CA 1
ATOM 521 C C . LEU A 1 67 ? 12.283 -13.500 -1.180 1.00 90.56 67 LEU A C 1
ATOM 523 O O . LEU A 1 67 ? 11.985 -14.688 -1.261 1.00 90.56 67 LEU A O 1
ATOM 527 N N . GLY A 1 68 ? 13.556 -13.094 -1.228 1.00 94.94 68 GLY A N 1
ATOM 528 C CA . GLY A 1 68 ? 14.707 -13.998 -1.318 1.00 94.94 68 GLY A CA 1
ATOM 529 C C . GLY A 1 68 ? 15.162 -14.323 -2.743 1.00 94.94 68 GLY A C 1
ATOM 530 O O . GLY A 1 68 ? 16.127 -15.067 -2.918 1.00 94.94 68 GLY A O 1
ATOM 531 N N . TYR A 1 69 ? 14.534 -13.748 -3.775 1.00 96.19 69 TYR A N 1
ATOM 532 C CA . TYR A 1 69 ? 14.981 -13.951 -5.152 1.00 96.19 69 TYR A CA 1
ATOM 533 C C . TYR A 1 69 ? 16.291 -13.205 -5.430 1.00 96.19 69 TYR A C 1
ATOM 535 O O . TYR A 1 69 ? 16.497 -12.059 -5.015 1.00 96.19 69 TYR A O 1
ATOM 543 N N . ASN A 1 70 ? 17.182 -13.835 -6.199 1.00 94.94 70 ASN A N 1
ATOM 544 C CA . ASN A 1 70 ? 18.453 -13.230 -6.585 1.00 94.94 70 ASN A CA 1
ATOM 545 C C . ASN A 1 70 ? 18.295 -12.258 -7.770 1.00 94.94 70 ASN A C 1
ATOM 547 O O . ASN A 1 70 ? 18.725 -12.542 -8.885 1.00 94.94 70 ASN A O 1
ATOM 551 N N . VAL A 1 71 ? 17.679 -11.098 -7.527 1.00 93.50 71 VAL A N 1
ATOM 552 C CA . VAL A 1 71 ? 17.475 -10.036 -8.530 1.00 93.50 71 VAL A CA 1
ATOM 553 C C . VAL A 1 71 ? 18.254 -8.769 -8.187 1.00 93.50 71 VAL A C 1
ATOM 555 O O . VAL A 1 71 ? 18.286 -8.338 -7.032 1.00 93.50 71 VAL A O 1
ATOM 558 N N . ARG A 1 72 ? 18.923 -8.148 -9.161 1.00 89.12 72 ARG A N 1
ATOM 559 C CA . ARG A 1 72 ? 19.594 -6.858 -8.931 1.00 89.12 72 ARG A CA 1
ATOM 560 C C . ARG A 1 72 ? 18.542 -5.757 -8.748 1.00 89.12 72 ARG A C 1
ATOM 562 O O . ARG A 1 72 ? 17.574 -5.689 -9.505 1.00 89.12 72 ARG A O 1
ATOM 569 N N . ILE A 1 73 ? 18.710 -4.929 -7.717 1.00 86.31 73 ILE A N 1
ATOM 570 C CA . ILE A 1 73 ? 17.906 -3.718 -7.538 1.00 86.31 73 ILE A CA 1
ATOM 571 C C . ILE A 1 73 ? 18.654 -2.599 -8.254 1.00 86.31 73 ILE A C 1
ATOM 573 O O . ILE A 1 73 ? 19.725 -2.204 -7.806 1.00 86.31 73 ILE A O 1
ATOM 577 N N . GLY A 1 74 ? 18.077 -2.120 -9.352 1.00 77.12 74 GLY A N 1
ATOM 578 C CA . GLY A 1 74 ? 18.683 -1.088 -10.189 1.00 77.12 74 GLY A CA 1
ATOM 579 C C . GLY A 1 74 ? 19.679 -1.603 -11.216 1.00 77.12 74 GLY A C 1
ATOM 580 O O . GLY A 1 74 ? 19.986 -2.798 -11.275 1.00 77.12 74 GLY A O 1
ATOM 581 N N . VAL A 1 75 ? 20.109 -0.654 -12.044 1.00 58.12 75 VAL A N 1
ATOM 582 C CA . VAL A 1 75 ? 21.314 -0.711 -12.878 1.00 58.12 75 VAL A CA 1
ATOM 583 C C . VAL A 1 75 ? 22.384 0.111 -12.184 1.00 58.12 75 VAL A C 1
ATOM 585 O O . VAL A 1 75 ? 22.016 1.199 -11.683 1.00 58.12 75 VAL A O 1
#

Radius of gyration: 13.24 Å; Cα contacts (8 Å, |Δi|>4): 65; chains: 1; bounding box: 36×22×31 Å

Organism: Enterobacter cloacae (NCBI:txid550)